Protein AF-A0A7U9SNI1-F1 (afdb_monomer)

Radius of gyration: 19.3 Å; Cα contacts (8 Å, |Δi|>4): 144; chains: 1; bounding box: 57×35×51 Å

Mean predicted aligned error: 5.23 Å

Secondary structure (DSSP, 8-state):
----EEEEEEESSSSEEEEEEEETTEEEEEEEEEEEEPPTT---EEEEETTEEE-S-HHHHHHHHHT-TTHHHH-HHHHHHHHHHHHHHHHPPP-PPPP--

Structure (mmCIF, N/CA/C/O backbone):
data_AF-A0A7U9SNI1-F1
#
_entry.id   AF-A0A7U9SNI1-F1
#
loop_
_atom_site.group_PDB
_atom_site.id
_atom_site.type_symbol
_atom_site.label_atom_id
_atom_site.label_alt_id
_atom_site.label_comp_id
_atom_site.label_asym_id
_atom_site.label_entity_id
_atom_site.label_seq_id
_atom_site.pdbx_PDB_ins_code
_atom_site.Cartn_x
_atom_site.Cartn_y
_atom_site.Cartn_z
_atom_site.occupancy
_atom_site.B_iso_or_equiv
_atom_site.auth_seq_id
_atom_site.auth_comp_id
_atom_site.auth_asym_id
_atom_site.auth_atom_id
_atom_site.pdbx_PDB_model_num
ATOM 1 N N . MET A 1 1 ? -20.206 4.706 6.339 1.00 72.19 1 MET A N 1
ATOM 2 C CA . MET A 1 1 ? -18.730 4.609 6.275 1.00 72.19 1 MET A CA 1
ATOM 3 C C . MET A 1 1 ? -18.272 4.088 4.910 1.00 72.19 1 MET A C 1
ATOM 5 O O . MET A 1 1 ? -18.885 3.163 4.384 1.00 72.19 1 MET A O 1
ATOM 9 N N . LYS A 1 2 ? -17.182 4.638 4.345 1.00 81.94 2 LYS A N 1
ATOM 10 C CA . LYS A 1 2 ? -16.434 4.057 3.208 1.00 81.94 2 LYS A CA 1
ATOM 11 C C . LYS A 1 2 ? -15.071 3.585 3.724 1.00 81.94 2 LYS A C 1
ATOM 13 O O . LYS A 1 2 ? -14.341 4.393 4.281 1.00 81.94 2 LYS A O 1
ATOM 18 N N . LEU A 1 3 ? -14.734 2.310 3.529 1.00 90.06 3 LEU A N 1
ATOM 19 C CA . LEU A 1 3 ? -13.382 1.803 3.775 1.00 90.06 3 LEU A CA 1
ATOM 20 C C . LEU A 1 3 ? -12.540 1.965 2.507 1.00 90.06 3 LEU A C 1
ATOM 22 O O . LEU A 1 3 ? -12.929 1.486 1.440 1.00 90.06 3 LEU A O 1
ATOM 26 N N . GLU 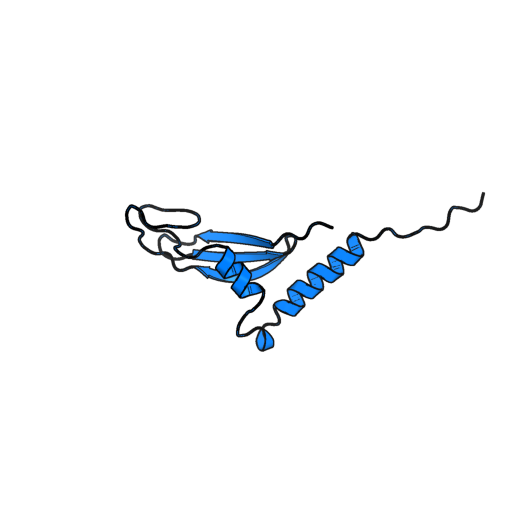A 1 4 ? -11.391 2.618 2.624 1.00 96.19 4 GLU A N 1
ATOM 27 C CA . GLU A 1 4 ? -10.449 2.821 1.528 1.00 96.19 4 GLU A CA 1
ATOM 28 C C . GLU A 1 4 ? -9.045 2.380 1.945 1.00 96.19 4 GLU A C 1
ATOM 30 O O . GLU A 1 4 ? -8.533 2.812 2.975 1.00 96.19 4 GLU A O 1
ATOM 35 N N . ILE A 1 5 ? -8.424 1.520 1.133 1.00 98.00 5 ILE A N 1
ATOM 36 C CA . ILE A 1 5 ? -7.007 1.171 1.254 1.00 98.00 5 ILE A CA 1
ATOM 37 C C . ILE A 1 5 ? -6.302 1.704 0.012 1.00 98.00 5 ILE A C 1
ATOM 39 O O . ILE A 1 5 ? -6.620 1.301 -1.107 1.00 98.00 5 ILE A O 1
ATOM 43 N N . GLU A 1 6 ? -5.352 2.607 0.211 1.00 98.25 6 GLU A N 1
ATOM 44 C CA . GLU A 1 6 ? -4.651 3.313 -0.859 1.00 98.25 6 GLU A CA 1
ATOM 45 C C . GLU A 1 6 ? -3.159 2.968 -0.830 1.00 98.25 6 GLU A C 1
ATOM 47 O O . GLU A 1 6 ? -2.527 2.989 0.226 1.00 98.25 6 GLU A O 1
ATOM 52 N N . VAL A 1 7 ? -2.574 2.681 -1.995 1.00 98.44 7 VAL A N 1
ATOM 53 C CA . VAL A 1 7 ? -1.123 2.528 -2.153 1.00 98.44 7 VAL A CA 1
ATOM 54 C C . VAL A 1 7 ? -0.571 3.772 -2.840 1.00 98.44 7 VAL A C 1
ATOM 56 O O . VAL A 1 7 ? -0.911 4.062 -3.985 1.00 98.44 7 VAL A O 1
ATOM 59 N N . ARG A 1 8 ? 0.323 4.489 -2.158 1.00 97.94 8 ARG A N 1
ATOM 60 C CA . ARG A 1 8 ? 1.050 5.640 -2.705 1.00 97.94 8 ARG A CA 1
ATOM 61 C C . ARG A 1 8 ? 2.490 5.251 -2.992 1.00 97.94 8 ARG A C 1
ATOM 63 O O . ARG A 1 8 ? 3.244 4.914 -2.079 1.00 97.94 8 ARG A O 1
ATOM 70 N N . ARG A 1 9 ? 2.877 5.311 -4.265 1.00 97.06 9 ARG A N 1
ATOM 71 C CA . ARG A 1 9 ? 4.247 5.023 -4.709 1.00 97.06 9 ARG A CA 1
ATOM 72 C C . ARG A 1 9 ? 5.120 6.262 -4.591 1.00 97.06 9 ARG A C 1
ATOM 74 O O . ARG A 1 9 ? 4.710 7.354 -4.973 1.00 97.06 9 ARG A O 1
ATOM 81 N N . ILE A 1 10 ? 6.324 6.073 -4.074 1.00 95.12 10 ILE A N 1
ATOM 82 C CA . ILE A 1 10 ? 7.326 7.112 -3.859 1.00 95.12 10 ILE A CA 1
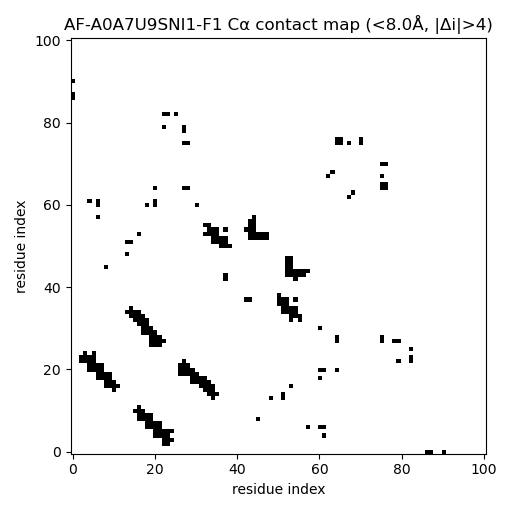ATOM 83 C C . ILE A 1 10 ? 8.545 6.735 -4.696 1.00 95.12 10 ILE A C 1
ATOM 85 O O . ILE A 1 10 ? 9.012 5.598 -4.637 1.00 95.12 10 ILE A O 1
ATOM 89 N N . ARG A 1 11 ? 9.055 7.680 -5.492 1.00 93.31 11 ARG A N 1
ATOM 90 C CA . ARG A 1 11 ? 10.206 7.457 -6.371 1.00 93.31 11 ARG A CA 1
ATOM 91 C C . ARG A 1 11 ? 11.349 8.394 -5.994 1.00 93.31 11 ARG A C 1
ATOM 93 O O . ARG A 1 11 ? 11.302 9.579 -6.308 1.00 93.31 11 ARG A O 1
ATOM 100 N N . GLN A 1 12 ? 12.366 7.867 -5.310 1.00 89.81 12 GLN A N 1
ATOM 101 C CA . GLN A 1 12 ? 13.552 8.643 -4.921 1.00 89.81 12 GLN A CA 1
ATOM 102 C C . GLN A 1 12 ? 14.616 8.684 -6.021 1.00 89.81 12 GLN A C 1
ATOM 104 O O . GLN A 1 12 ? 15.355 9.660 -6.129 1.00 89.81 12 GLN A O 1
ATOM 109 N N . SER A 1 13 ? 14.732 7.623 -6.825 1.00 90.06 13 SER A N 1
ATOM 110 C CA . SER A 1 13 ? 15.711 7.549 -7.912 1.00 90.06 13 SER A CA 1
ATOM 111 C C . SER A 1 13 ? 15.224 6.664 -9.056 1.00 90.06 13 SER A C 1
ATOM 113 O O . SER A 1 13 ? 14.151 6.066 -9.000 1.00 90.06 13 SER A O 1
ATOM 115 N N . VAL A 1 14 ? 16.015 6.551 -10.125 1.00 92.44 14 VAL A N 1
ATOM 116 C CA . VAL A 1 14 ? 15.666 5.698 -11.271 1.00 92.44 14 VAL A CA 1
ATOM 117 C C . VAL A 1 14 ? 15.549 4.227 -10.871 1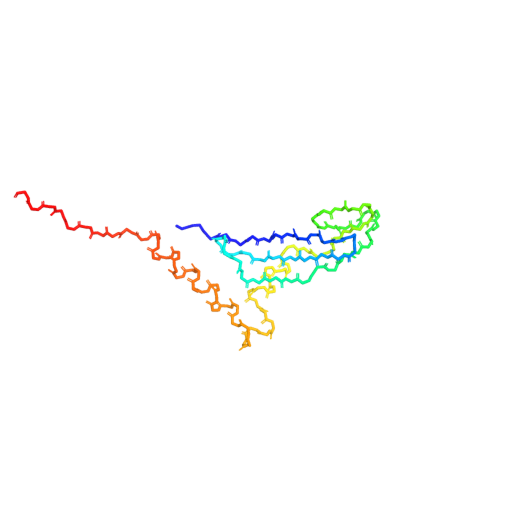.00 92.44 14 VAL A C 1
ATOM 119 O O . VAL A 1 14 ? 14.725 3.542 -11.463 1.00 92.44 14 VAL A O 1
ATOM 122 N N . THR A 1 15 ? 16.299 3.760 -9.870 1.00 93.62 15 THR A N 1
ATOM 123 C CA . THR A 1 15 ? 16.397 2.336 -9.497 1.00 93.62 15 THR A CA 1
ATOM 124 C C . THR A 1 15 ? 15.909 2.032 -8.080 1.00 93.62 15 THR A C 1
ATOM 126 O O . THR A 1 15 ? 15.995 0.890 -7.647 1.00 93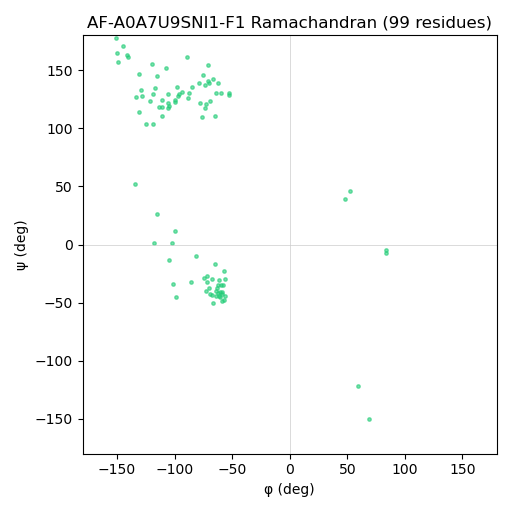.62 15 THR A O 1
ATOM 129 N N . GLN A 1 16 ? 15.422 3.026 -7.335 1.00 93.69 16 GLN A N 1
ATOM 130 C CA . GLN A 1 16 ? 14.907 2.844 -5.976 1.00 93.69 16 GLN A CA 1
ATOM 131 C C . GLN A 1 16 ? 13.529 3.484 -5.856 1.00 93.69 16 GLN A C 1
ATOM 133 O O . GLN A 1 16 ? 13.329 4.626 -6.283 1.00 93.69 16 GLN A O 1
ATOM 138 N N . GLY A 1 17 ? 12.600 2.743 -5.264 1.00 95.81 17 GLY A N 1
ATOM 139 C CA . GLY A 1 17 ? 11.263 3.210 -4.957 1.00 95.81 17 GLY A CA 1
ATOM 140 C C . GLY A 1 17 ? 10.749 2.619 -3.654 1.00 95.81 17 GLY A C 1
ATOM 141 O O . GLY A 1 17 ? 11.335 1.709 -3.064 1.00 95.81 17 GLY A O 1
ATOM 142 N N . GLU A 1 18 ? 9.620 3.153 -3.219 1.00 97.69 18 GLU A N 1
ATOM 143 C CA . GLU A 1 18 ? 8.882 2.688 -2.055 1.00 97.69 18 GLU A CA 1
ATOM 144 C C . GLU A 1 18 ? 7.377 2.729 -2.334 1.00 97.69 18 GLU A C 1
ATOM 146 O O . GLU A 1 18 ? 6.900 3.440 -3.221 1.00 97.69 18 GLU A O 1
ATOM 151 N N . ALA A 1 19 ? 6.614 1.985 -1.540 1.00 98.25 19 ALA A N 1
ATOM 152 C CA . ALA A 1 19 ? 5.159 1.992 -1.565 1.00 98.25 19 ALA A CA 1
ATOM 153 C C . ALA A 1 19 ? 4.619 2.141 -0.140 1.00 98.25 19 ALA A C 1
ATOM 155 O O . ALA A 1 19 ? 4.797 1.259 0.702 1.00 98.25 19 ALA A O 1
ATOM 156 N N . ALA A 1 20 ? 3.963 3.265 0.136 1.00 98.44 20 ALA A N 1
ATOM 157 C CA . ALA A 1 20 ? 3.279 3.519 1.395 1.00 98.44 20 ALA A CA 1
ATOM 158 C C . ALA A 1 20 ? 1.807 3.112 1.283 1.00 98.44 20 ALA A C 1
ATOM 160 O O . ALA A 1 20 ? 1.132 3.495 0.330 1.00 98.44 20 ALA A O 1
ATOM 161 N N . VAL A 1 21 ? 1.309 2.353 2.256 1.00 98.56 21 VAL A N 1
ATOM 162 C CA . VAL A 1 21 ? -0.089 1.914 2.304 1.00 98.56 21 VAL A CA 1
ATOM 163 C C . VAL A 1 21 ? -0.833 2.706 3.369 1.00 98.56 21 VAL A C 1
ATOM 165 O O . VAL A 1 21 ? -0.384 2.814 4.516 1.00 98.56 21 VAL A O 1
ATOM 168 N N . TYR A 1 22 ? -1.971 3.254 2.966 1.00 98.56 22 TYR A N 1
ATOM 169 C CA . TYR A 1 22 ? -2.856 4.070 3.778 1.00 98.56 22 TYR A CA 1
ATOM 170 C C . TYR A 1 22 ? -4.194 3.360 3.956 1.00 98.56 22 TYR A C 1
ATOM 172 O O . TYR A 1 22 ? -4.675 2.714 3.026 1.00 98.56 22 TYR A O 1
ATOM 180 N N . VAL A 1 23 ? -4.805 3.513 5.127 1.00 98.19 23 VAL A N 1
ATOM 181 C CA . VAL A 1 23 ? -6.184 3.091 5.399 1.00 98.19 23 VAL A CA 1
ATOM 182 C C . VAL A 1 23 ? -6.963 4.325 5.828 1.00 98.19 23 VAL A C 1
ATOM 184 O O . VAL A 1 23 ? -6.539 5.020 6.746 1.00 98.19 23 VAL A O 1
ATOM 187 N N . ASN A 1 24 ? -8.054 4.637 5.126 1.00 95.81 24 ASN A N 1
ATOM 188 C CA . ASN A 1 24 ? -8.867 5.843 5.334 1.00 95.81 24 ASN A CA 1
ATOM 189 C C . ASN A 1 24 ? -8.027 7.137 5.434 1.00 95.81 24 ASN A C 1
ATOM 191 O O . ASN A 1 24 ? -8.294 8.018 6.244 1.00 95.81 24 ASN A O 1
ATOM 195 N N . GLY A 1 25 ? -6.980 7.247 4.609 1.00 96.19 25 GLY A N 1
ATOM 196 C CA . GLY A 1 25 ? -6.087 8.410 4.576 1.00 96.19 25 GLY A CA 1
ATOM 197 C C . GLY A 1 25 ? -4.962 8.416 5.620 1.00 96.19 25 GLY A C 1
ATOM 198 O O . GLY A 1 25 ? -4.082 9.274 5.540 1.00 96.19 25 GLY A O 1
ATOM 199 N N . GLU A 1 26 ? -4.913 7.449 6.540 1.00 97.38 26 GLU A N 1
ATOM 200 C CA . GLU A 1 26 ? -3.860 7.325 7.556 1.00 97.38 26 GLU A CA 1
ATOM 201 C C . GLU A 1 26 ? -2.774 6.325 7.119 1.00 97.38 26 GLU A C 1
ATOM 203 O O . GLU A 1 26 ? -3.075 5.196 6.730 1.00 97.38 26 GLU A O 1
ATOM 208 N N . LYS A 1 27 ? -1.490 6.724 7.158 1.00 97.69 27 LYS A N 1
ATOM 209 C CA . LYS A 1 27 ? -0.369 5.860 6.734 1.00 97.69 27 LYS A CA 1
ATOM 210 C C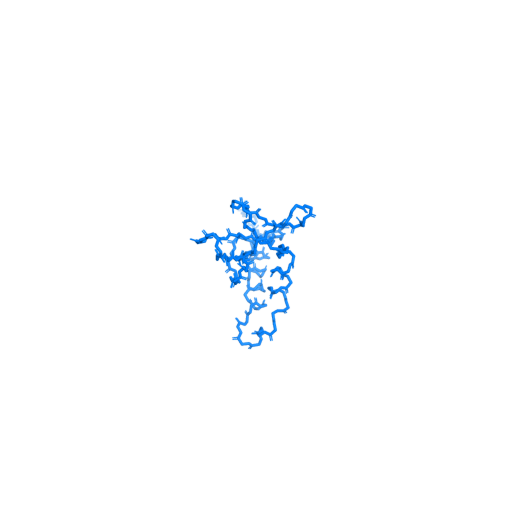 . LYS A 1 27 ? -0.133 4.755 7.759 1.00 97.69 27 LYS A C 1
ATOM 212 O O . LYS A 1 27 ? 0.241 5.053 8.891 1.00 97.69 27 LYS A O 1
ATOM 217 N N . VAL A 1 28 ? -0.221 3.493 7.344 1.00 98.12 28 VAL A N 1
ATOM 218 C CA . VAL A 1 28 ? -0.006 2.351 8.249 1.00 98.12 28 VAL A CA 1
ATOM 219 C C . VAL A 1 28 ? 1.402 1.773 8.120 1.00 98.12 28 VAL A C 1
ATOM 221 O O . VAL A 1 28 ? 2.073 1.517 9.125 1.00 98.12 28 VAL A O 1
ATOM 224 N N . ILE A 1 29 ? 1.869 1.587 6.885 1.00 98.12 29 ILE A N 1
ATOM 225 C CA . ILE A 1 29 ? 3.140 0.920 6.583 1.00 98.12 29 ILE A CA 1
ATOM 226 C C . ILE A 1 29 ? 3.770 1.480 5.307 1.00 98.12 29 ILE A C 1
ATOM 228 O O . ILE A 1 29 ? 3.087 2.043 4.453 1.00 98.12 29 ILE A O 1
ATOM 232 N N . GLN A 1 30 ? 5.085 1.325 5.183 1.00 97.88 30 GLN A N 1
ATOM 233 C CA . GLN A 1 30 ? 5.855 1.680 3.998 1.00 97.88 30 GLN A CA 1
ATOM 234 C C . GLN A 1 30 ? 6.807 0.537 3.656 1.00 97.88 30 GLN A C 1
ATOM 236 O O . GLN A 1 30 ? 7.554 0.071 4.513 1.00 97.88 30 GLN A O 1
ATOM 241 N N . PHE A 1 31 ? 6.751 0.083 2.409 1.00 97.56 31 PHE A N 1
ATOM 242 C CA . PHE A 1 31 ? 7.575 -0.994 1.876 1.00 97.56 31 PHE A CA 1
ATOM 243 C C . PHE A 1 31 ? 8.625 -0.443 0.919 1.00 97.56 31 PHE A C 1
ATOM 245 O O . PHE A 1 31 ? 8.372 0.537 0.220 1.00 97.56 31 PHE A O 1
ATOM 252 N N . GLY A 1 32 ? 9.756 -1.139 0.811 1.00 96.81 32 GLY A N 1
ATOM 253 C CA . GLY A 1 32 ? 10.618 -1.001 -0.359 1.00 96.81 32 GLY A CA 1
ATOM 254 C C . GLY A 1 32 ? 9.922 -1.535 -1.616 1.00 96.81 32 GLY A C 1
ATOM 255 O O . GLY A 1 32 ? 9.213 -2.546 -1.565 1.00 96.81 32 GLY A O 1
ATOM 256 N N . ASP A 1 33 ? 10.139 -0.860 -2.740 1.00 96.50 33 ASP A N 1
ATOM 257 C CA . ASP A 1 33 ? 9.666 -1.244 -4.068 1.00 96.50 33 ASP A CA 1
ATOM 258 C C . ASP A 1 33 ? 10.871 -1.318 -5.011 1.00 96.50 33 ASP A C 1
ATOM 260 O O . ASP A 1 33 ? 11.440 -0.298 -5.408 1.00 96.50 33 ASP A O 1
ATOM 264 N N . ASP A 1 34 ? 11.297 -2.545 -5.314 1.00 91.12 34 ASP A N 1
ATOM 265 C CA . ASP A 1 34 ? 12.434 -2.772 -6.198 1.00 91.12 34 ASP A CA 1
ATOM 266 C C . ASP A 1 34 ? 12.066 -2.378 -7.628 1.00 91.12 34 ASP A C 1
ATOM 268 O O . ASP A 1 34 ? 11.094 -2.869 -8.215 1.00 91.12 34 ASP A O 1
ATOM 272 N N . ILE A 1 35 ? 12.855 -1.469 -8.189 1.00 97.25 35 ILE A N 1
ATOM 273 C CA . ILE A 1 35 ? 12.623 -0.947 -9.522 1.00 97.25 35 ILE A CA 1
ATOM 274 C C . ILE A 1 35 ? 13.548 -1.660 -10.490 1.00 97.25 35 ILE A C 1
ATOM 276 O O . ILE A 1 35 ? 14.772 -1.608 -10.375 1.00 97.25 35 ILE A O 1
ATOM 280 N N . GLN A 1 36 ? 12.950 -2.250 -11.516 1.00 97.06 36 GLN A N 1
ATOM 281 C CA . GLN A 1 36 ? 13.648 -3.112 -12.453 1.00 97.06 36 GLN A CA 1
ATOM 282 C C . GLN A 1 36 ? 13.555 -2.563 -13.870 1.00 97.06 36 GLN A C 1
ATOM 284 O O . GLN A 1 36 ? 12.628 -1.828 -14.225 1.00 97.06 36 GLN A O 1
ATOM 289 N N . MET A 1 37 ? 14.527 -2.934 -14.700 1.00 97.31 37 MET A N 1
ATOM 290 C CA . MET A 1 37 ? 14.460 -2.641 -16.122 1.00 97.31 37 MET A CA 1
ATOM 291 C C . MET A 1 37 ? 13.424 -3.562 -16.778 1.00 97.31 37 MET A C 1
ATOM 293 O O . MET A 1 37 ? 13.581 -4.781 -16.772 1.00 97.31 37 MET A O 1
ATOM 297 N N . VAL A 1 38 ? 12.367 -2.983 -17.339 1.00 97.31 38 VAL A N 1
ATOM 298 C CA . VAL A 1 38 ? 11.253 -3.703 -17.960 1.00 97.31 38 VAL A CA 1
ATOM 299 C C . VAL A 1 38 ? 11.419 -3.778 -19.473 1.00 97.31 38 VAL A C 1
ATOM 301 O O . VAL A 1 38 ? 11.748 -2.789 -20.134 1.00 97.31 38 VAL A O 1
ATOM 304 N N . GLN A 1 39 ? 11.173 -4.963 -20.026 1.00 97.06 39 GLN A N 1
ATOM 305 C CA . GLN A 1 39 ? 11.284 -5.231 -21.461 1.00 97.06 39 GLN A CA 1
ATOM 306 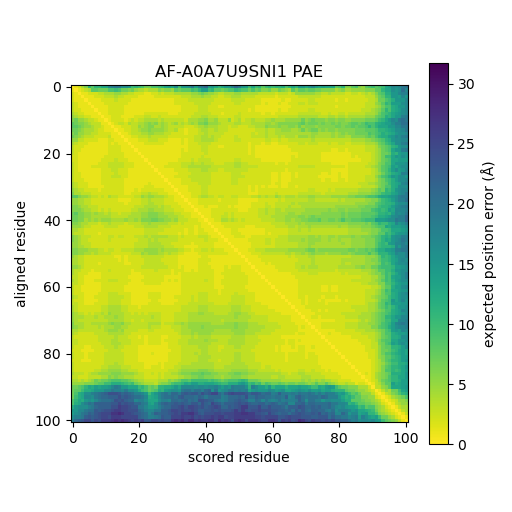C C . GLN A 1 39 ? 9.961 -4.955 -22.200 1.00 97.06 39 GLN A C 1
ATOM 308 O O . GLN A 1 39 ? 8.895 -4.915 -21.574 1.00 97.06 39 GLN A O 1
ATOM 313 N N . PRO A 1 40 ? 9.978 -4.773 -23.536 1.00 95.81 40 PRO A N 1
ATOM 314 C CA . PRO A 1 40 ? 8.752 -4.676 -24.325 1.00 95.81 40 PRO A CA 1
ATOM 315 C C . PRO A 1 40 ? 7.812 -5.865 -24.071 1.00 95.81 40 PRO A C 1
ATOM 317 O O . PRO A 1 40 ? 8.232 -7.018 -24.106 1.00 95.81 40 PRO A O 1
ATOM 320 N N . GLY A 1 41 ? 6.537 -5.580 -23.797 1.00 95.06 41 GLY A N 1
ATOM 321 C CA . GLY A 1 41 ? 5.520 -6.595 -23.489 1.00 95.06 41 GLY A CA 1
ATOM 322 C C . GLY A 1 41 ? 5.473 -7.060 -22.027 1.00 95.06 41 GLY A C 1
ATOM 323 O O . GLY A 1 41 ? 4.539 -7.768 -21.652 1.00 95.06 41 GLY A O 1
ATOM 324 N N . GLN A 1 42 ? 6.418 -6.645 -21.178 1.00 96.62 42 GLN A N 1
ATOM 325 C CA . GLN A 1 42 ? 6.389 -6.953 -19.749 1.00 96.62 42 GLN A CA 1
ATOM 326 C C . GLN A 1 42 ? 5.417 -6.028 -19.000 1.00 96.62 42 GLN A C 1
ATOM 328 O O . GLN A 1 42 ? 5.363 -4.822 -19.250 1.00 96.62 42 GLN A O 1
ATOM 333 N N . LYS A 1 43 ? 4.659 -6.590 -18.049 1.00 96.62 43 LYS A N 1
ATOM 334 C CA . LYS A 1 43 ? 3.812 -5.802 -17.144 1.00 96.62 43 LYS A CA 1
ATOM 335 C C . LYS A 1 43 ? 4.674 -5.004 -16.168 1.00 96.62 43 LYS A C 1
ATOM 337 O O . LYS A 1 43 ? 5.640 -5.529 -15.619 1.00 96.62 43 LYS A O 1
ATOM 342 N N . TYR A 1 44 ? 4.271 -3.766 -15.927 1.00 97.06 44 TYR A N 1
ATOM 343 C CA . TYR A 1 44 ? 4.859 -2.891 -14.925 1.00 97.06 44 TYR A CA 1
ATOM 344 C C . TYR A 1 44 ? 3.757 -2.086 -14.236 1.00 97.06 44 TYR A C 1
ATOM 346 O O . TYR A 1 44 ? 2.637 -2.001 -14.745 1.00 97.06 44 TYR A O 1
ATOM 354 N N . TYR A 1 45 ? 4.078 -1.513 -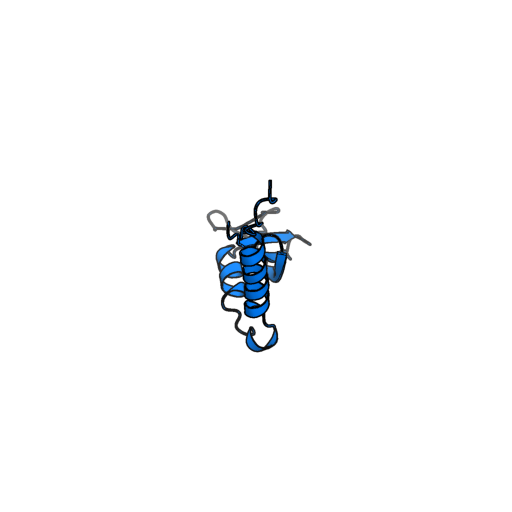13.082 1.00 96.00 45 TYR A N 1
ATOM 355 C CA . TYR A 1 45 ? 3.138 -0.776 -12.249 1.00 96.00 45 TYR A CA 1
ATOM 356 C C . TYR A 1 45 ? 3.721 0.576 -11.845 1.00 96.00 45 TYR A C 1
ATOM 358 O O . TYR A 1 45 ? 4.930 0.719 -11.651 1.00 96.00 45 TYR A O 1
ATOM 366 N N . GLY A 1 46 ? 2.841 1.569 -11.719 1.00 92.44 46 GLY A N 1
ATOM 367 C CA . GLY A 1 46 ? 3.221 2.942 -11.411 1.00 92.44 46 GLY A CA 1
ATOM 368 C C . GLY A 1 46 ? 3.980 3.634 -12.546 1.00 92.44 46 GLY A C 1
ATOM 369 O O . GLY A 1 46 ? 3.775 3.361 -13.731 1.00 92.44 46 GLY A O 1
ATOM 370 N N . GLU A 1 47 ? 4.845 4.568 -12.163 1.00 92.88 47 GLU A N 1
ATOM 371 C CA . GLU A 1 47 ? 5.635 5.374 -13.088 1.00 92.88 47 GLU A CA 1
ATOM 372 C C . GLU A 1 47 ? 6.775 4.570 -13.737 1.00 92.88 47 GLU A C 1
ATOM 374 O O . GLU A 1 47 ? 7.512 3.824 -13.079 1.00 92.88 47 GLU A O 1
ATOM 379 N N . LYS A 1 48 ? 6.954 4.783 -15.046 1.00 94.94 48 LYS A N 1
ATOM 380 C CA . LYS A 1 48 ? 8.070 4.257 -15.833 1.00 94.94 48 LYS A CA 1
ATOM 381 C C . LYS A 1 48 ? 8.995 5.400 -16.250 1.00 94.94 48 LYS A C 1
ATOM 383 O O . LYS A 1 48 ? 8.591 6.268 -17.017 1.00 94.94 48 LYS A O 1
ATOM 388 N N . ILE A 1 49 ? 10.248 5.353 -15.798 1.00 94.38 49 ILE A N 1
ATOM 389 C CA . ILE A 1 49 ? 11.289 6.336 -16.133 1.00 94.38 49 ILE A CA 1
ATOM 390 C C . ILE A 1 49 ? 12.324 5.652 -17.028 1.00 94.38 49 ILE A C 1
ATOM 392 O O . ILE A 1 49 ? 13.043 4.748 -16.598 1.00 94.38 49 ILE A O 1
ATOM 396 N N . GLY A 1 50 ? 12.382 6.042 -18.302 1.00 94.00 50 GLY A N 1
ATOM 397 C CA . GLY A 1 50 ? 13.139 5.293 -19.307 1.00 94.00 50 GLY A CA 1
ATOM 398 C C . GLY A 1 50 ? 12.606 3.862 -19.412 1.00 94.00 50 GLY A C 1
ATOM 399 O O . GLY A 1 50 ? 11.420 3.663 -19.655 1.00 94.00 50 GLY A O 1
ATOM 400 N N . ASN A 1 51 ? 13.461 2.865 -19.181 1.00 96.69 51 ASN A N 1
ATOM 401 C CA . ASN A 1 51 ? 13.047 1.460 -19.107 1.00 96.69 51 ASN A CA 1
ATOM 402 C C . ASN A 1 51 ? 12.881 0.944 -17.671 1.00 96.69 51 ASN A C 1
ATOM 404 O O . ASN A 1 51 ? 12.739 -0.256 -17.502 1.00 96.69 51 ASN A O 1
ATOM 408 N N . TRP A 1 52 ? 12.882 1.800 -16.647 1.00 97.75 52 TRP A N 1
ATOM 409 C CA . TRP A 1 52 ? 12.849 1.380 -15.243 1.00 97.75 52 TRP A CA 1
ATOM 410 C C . TRP A 1 52 ? 11.485 1.615 -14.594 1.00 97.75 52 TRP A C 1
ATOM 412 O O . TRP A 1 52 ? 11.019 2.756 -14.508 1.00 97.75 52 TRP A O 1
ATOM 422 N N . ALA A 1 53 ? 10.865 0.551 -14.089 1.00 97.44 53 ALA A N 1
ATOM 423 C CA . ALA A 1 53 ? 9.564 0.595 -13.425 1.00 97.44 53 ALA A CA 1
ATOM 424 C C . ALA A 1 53 ? 9.441 -0.500 -12.355 1.00 97.44 53 ALA A C 1
ATOM 426 O O . ALA A 1 53 ? 10.220 -1.454 -12.337 1.00 97.44 53 ALA A O 1
ATOM 427 N N . SER A 1 54 ? 8.451 -0.373 -11.471 1.00 97.12 54 SER A N 1
ATOM 428 C CA . SER A 1 54 ? 8.116 -1.459 -10.548 1.00 97.12 54 SER A CA 1
ATOM 429 C C . SER A 1 54 ? 7.463 -2.607 -11.311 1.00 97.12 54 SER A C 1
ATOM 431 O O . SER A 1 54 ? 6.633 -2.398 -12.199 1.00 97.12 54 SER A O 1
ATOM 433 N N . THR A 1 55 ? 7.808 -3.834 -10.940 1.00 96.69 55 THR A N 1
ATOM 434 C CA . THR A 1 55 ? 7.162 -5.058 -11.434 1.00 96.69 55 THR A CA 1
ATOM 435 C C . THR A 1 55 ? 6.176 -5.641 -10.419 1.00 96.69 55 THR A C 1
ATOM 437 O O . THR A 1 55 ? 5.528 -6.650 -10.700 1.00 96.69 55 THR A O 1
ATOM 440 N N . LYS A 1 56 ? 6.005 -4.984 -9.263 1.00 97.06 56 LYS A N 1
ATOM 441 C CA . LYS A 1 56 ? 5.170 -5.448 -8.155 1.00 97.06 56 LYS A CA 1
ATOM 442 C C . LYS A 1 56 ? 3.802 -4.752 -8.158 1.00 97.06 56 LYS A C 1
ATOM 444 O O . LYS A 1 56 ? 3.772 -3.524 -8.105 1.00 97.06 56 LYS A O 1
ATOM 449 N N . PRO A 1 57 ? 2.670 -5.477 -8.222 1.00 97.31 57 PRO A N 1
ATOM 450 C CA . PRO A 1 57 ? 1.334 -4.877 -8.202 1.00 97.31 57 PRO A CA 1
ATOM 451 C C . PRO A 1 57 ? 0.971 -4.305 -6.827 1.00 97.31 57 PRO A C 1
ATOM 453 O O . PRO A 1 57 ? 1.416 -4.814 -5.800 1.00 97.31 57 PRO A O 1
ATOM 456 N N . ASP A 1 58 ? 0.074 -3.315 -6.792 1.00 97.94 58 ASP A N 1
ATOM 457 C CA . ASP A 1 58 ? -0.386 -2.691 -5.537 1.00 97.94 58 ASP A CA 1
ATOM 458 C C . ASP A 1 58 ? -1.005 -3.701 -4.559 1.00 97.94 58 ASP A C 1
ATOM 460 O O . ASP A 1 58 ? -0.788 -3.629 -3.349 1.00 97.94 58 ASP A O 1
ATOM 464 N N . ALA A 1 59 ? -1.698 -4.710 -5.096 1.00 97.69 59 ALA A N 1
ATOM 465 C CA . ALA A 1 59 ? -2.290 -5.795 -4.320 1.00 97.69 59 ALA A CA 1
ATOM 466 C C . ALA A 1 59 ? -1.269 -6.552 -3.451 1.00 97.69 59 ALA A C 1
ATOM 468 O O . ALA A 1 59 ? -1.630 -7.029 -2.377 1.00 97.69 59 ALA A O 1
ATOM 469 N N . ASP A 1 60 ? 0.003 -6.638 -3.858 1.00 98.00 60 ASP A N 1
ATOM 470 C CA . ASP A 1 60 ? 1.026 -7.282 -3.031 1.00 98.00 60 ASP A CA 1
ATOM 471 C C . ASP A 1 60 ? 1.403 -6.446 -1.804 1.00 98.00 60 ASP A C 1
ATOM 473 O O . ASP A 1 60 ? 1.707 -7.018 -0.757 1.00 98.00 60 ASP A O 1
ATOM 477 N N . PHE A 1 61 ? 1.364 -5.114 -1.900 1.00 98.19 61 PHE A N 1
ATOM 478 C CA . PHE A 1 61 ? 1.589 -4.236 -0.749 1.00 98.19 61 PHE A CA 1
ATOM 479 C C . PHE A 1 61 ? 0.392 -4.259 0.202 1.00 98.19 61 PHE A C 1
ATOM 481 O O . PHE A 1 61 ? 0.580 -4.346 1.412 1.00 98.19 61 PHE A O 1
ATOM 488 N N . VAL A 1 62 ? -0.834 -4.282 -0.333 1.00 98.31 62 VAL A N 1
ATOM 489 C CA . VAL A 1 62 ? -2.051 -4.453 0.479 1.00 98.31 62 VAL A CA 1
ATOM 490 C C . VAL A 1 62 ? -2.040 -5.803 1.199 1.00 98.31 62 VAL A C 1
ATOM 492 O O . VAL A 1 62 ? -2.289 -5.865 2.399 1.00 98.31 62 VAL A O 1
ATOM 495 N N . LYS A 1 63 ? -1.669 -6.886 0.506 1.00 98.00 63 LYS A N 1
ATOM 496 C CA . LYS A 1 63 ? -1.482 -8.207 1.122 1.00 98.00 63 LYS A CA 1
ATOM 497 C C . LYS A 1 63 ? -0.427 -8.165 2.232 1.00 98.00 63 LYS A C 1
ATOM 499 O O . LYS A 1 63 ? -0.638 -8.740 3.293 1.00 98.00 63 LYS A O 1
ATOM 504 N N . GLY A 1 64 ? 0.684 -7.466 1.994 1.00 97.38 64 GLY A N 1
ATOM 505 C CA . GLY A 1 64 ? 1.735 -7.263 2.988 1.00 97.38 64 GLY A CA 1
ATOM 506 C C . GLY A 1 64 ? 1.262 -6.497 4.222 1.00 97.38 64 GLY A C 1
ATOM 507 O O . GLY A 1 64 ? 1.717 -6.808 5.312 1.00 97.38 64 GLY A O 1
ATOM 508 N N . LEU A 1 65 ? 0.352 -5.531 4.074 1.00 97.69 65 LEU A N 1
ATOM 509 C CA . LEU A 1 65 ? -0.272 -4.834 5.201 1.00 97.69 65 LEU A CA 1
ATOM 510 C C . LEU A 1 65 ? -1.171 -5.778 6.016 1.00 97.69 65 LEU A C 1
ATOM 512 O O . LEU A 1 65 ? -1.057 -5.824 7.235 1.00 97.69 65 LEU A O 1
ATOM 516 N N . LEU A 1 66 ? -2.068 -6.509 5.349 1.00 96.69 66 LEU A N 1
ATOM 517 C CA . LEU A 1 66 ? -3.114 -7.296 6.018 1.00 96.69 66 LEU A CA 1
ATOM 518 C C . LEU A 1 66 ? -2.591 -8.578 6.680 1.00 96.69 66 LEU A C 1
ATOM 520 O O . LEU A 1 66 ? -3.167 -9.034 7.663 1.00 96.69 66 LEU A O 1
ATOM 524 N N . TRP A 1 67 ? -1.518 -9.161 6.141 1.00 96.88 67 TRP A N 1
ATOM 525 C CA . TRP A 1 67 ? -0.932 -10.415 6.623 1.00 96.88 67 TRP A CA 1
ATOM 526 C C . TRP A 1 67 ? 0.589 -10.300 6.713 1.00 96.88 67 TRP A C 1
ATOM 528 O O . TRP A 1 67 ? 1.328 -11.102 6.133 1.00 96.88 67 TRP A O 1
ATOM 538 N N . HIS A 1 68 ? 1.070 -9.256 7.389 1.00 96.75 68 HIS A N 1
ATOM 539 C CA . HIS A 1 68 ? 2.503 -9.022 7.507 1.00 96.75 68 HIS A CA 1
ATOM 540 C C . HIS A 1 68 ? 3.175 -10.172 8.286 1.00 96.75 68 HIS A C 1
ATOM 542 O O . HIS A 1 68 ? 2.740 -10.493 9.390 1.00 96.75 68 HIS A O 1
ATOM 548 N N . PRO A 1 69 ? 4.271 -10.778 7.790 1.00 96.25 69 PRO A N 1
ATOM 549 C CA . PRO A 1 69 ? 4.914 -11.919 8.460 1.00 96.25 69 PRO A CA 1
ATOM 550 C C . PRO A 1 69 ? 5.521 -11.576 9.829 1.00 96.25 69 PRO A C 1
ATOM 552 O O . PRO A 1 69 ? 5.825 -12.467 10.611 1.00 96.25 69 PRO A O 1
ATOM 555 N N . PHE A 1 70 ? 5.712 -10.286 10.104 1.00 95.69 70 PHE A N 1
ATOM 556 C CA . PHE A 1 70 ? 6.237 -9.767 11.369 1.00 95.69 70 PHE A CA 1
ATOM 557 C C . PHE A 1 70 ? 5.202 -8.923 12.123 1.00 95.69 70 PHE A C 1
ATOM 559 O O . PHE A 1 70 ? 5.571 -8.003 12.851 1.00 95.69 70 PHE A O 1
ATOM 566 N N . ASP A 1 71 ? 3.911 -9.169 11.895 1.00 96.56 71 ASP A N 1
ATOM 567 C CA . ASP A 1 71 ? 2.847 -8.411 12.555 1.00 96.56 71 ASP A CA 1
ATOM 568 C C . ASP A 1 71 ? 2.907 -8.533 14.084 1.00 96.56 71 ASP A C 1
ATOM 570 O O . ASP A 1 71 ? 2.748 -7.530 14.765 1.00 96.56 71 ASP A O 1
ATOM 574 N N . ASP A 1 72 ? 3.303 -9.692 14.617 1.00 96.38 72 ASP A N 1
ATOM 575 C CA . ASP A 1 72 ? 3.503 -9.899 16.062 1.00 96.38 72 ASP A CA 1
ATOM 576 C C . ASP A 1 72 ? 4.509 -8.923 16.699 1.00 96.38 72 ASP A C 1
ATOM 578 O O . ASP A 1 72 ? 4.487 -8.713 17.908 1.00 96.38 72 ASP A O 1
ATOM 582 N N . MET A 1 73 ? 5.418 -8.350 15.903 1.00 96.44 73 MET A N 1
ATOM 583 C CA . MET A 1 73 ? 6.428 -7.398 16.371 1.00 96.44 73 MET A CA 1
ATOM 584 C C . MET A 1 73 ? 6.067 -5.944 16.047 1.00 96.44 73 MET A C 1
ATOM 586 O O . MET A 1 73 ? 6.430 -5.035 16.792 1.00 96.44 73 MET A O 1
ATOM 590 N N . TYR A 1 74 ? 5.410 -5.702 14.910 1.00 94.06 74 TYR A N 1
ATOM 591 C CA . TYR A 1 74 ? 5.141 -4.348 14.412 1.00 94.06 74 TYR A CA 1
ATOM 592 C C . TYR A 1 74 ? 3.693 -3.880 14.592 1.00 94.06 74 TYR A C 1
ATOM 594 O O . TYR A 1 74 ? 3.432 -2.681 14.441 1.00 94.06 74 TYR A O 1
ATOM 602 N N . HIS A 1 75 ? 2.782 -4.797 14.915 1.00 96.38 75 HIS A N 1
ATOM 603 C CA . HIS A 1 75 ? 1.382 -4.546 15.245 1.00 96.38 75 HIS A CA 1
ATOM 604 C C . HIS A 1 75 ? 0.658 -3.708 14.177 1.00 96.38 75 HIS A C 1
ATOM 606 O O . HIS A 1 75 ? -0.011 -2.716 14.473 1.00 96.38 75 HIS A O 1
ATOM 612 N N . TYR A 1 76 ? 0.833 -4.047 12.896 1.00 97.06 76 TYR A N 1
ATOM 613 C CA . TYR A 1 76 ? 0.170 -3.344 11.798 1.00 97.06 76 TYR A CA 1
ATOM 614 C C . TYR A 1 76 ? -1.334 -3.619 11.783 1.00 97.06 76 TYR A C 1
ATOM 616 O O . TYR A 1 76 ? -2.106 -2.696 11.523 1.00 97.06 76 TYR A O 1
ATOM 624 N N . SER A 1 77 ? -1.757 -4.843 12.107 1.00 96.69 77 SER A N 1
ATOM 625 C CA . SER A 1 77 ? -3.177 -5.179 12.259 1.00 96.69 77 SER A CA 1
ATOM 626 C C . SER A 1 77 ? -3.859 -4.334 13.341 1.00 96.69 77 SER A C 1
ATOM 628 O O . SER A 1 77 ? -4.947 -3.811 13.099 1.00 96.69 77 SER A O 1
ATOM 630 N N . ASP A 1 78 ? -3.193 -4.093 14.474 1.00 97.69 78 ASP A N 1
ATOM 631 C CA . ASP A 1 78 ? -3.703 -3.230 15.547 1.00 97.69 78 ASP A CA 1
ATOM 632 C C . ASP A 1 78 ? -3.870 -1.775 15.086 1.00 97.69 78 ASP A C 1
ATOM 634 O O . ASP A 1 78 ? -4.860 -1.124 15.418 1.00 97.69 78 ASP A O 1
ATOM 638 N N . LYS A 1 79 ? -2.953 -1.263 14.253 1.00 97.00 79 LYS A N 1
ATOM 639 C CA . LYS A 1 79 ? -3.095 0.078 13.656 1.00 97.00 79 LYS A CA 1
ATOM 640 C C . LYS A 1 79 ? -4.300 0.160 12.725 1.00 97.00 79 LYS A C 1
ATOM 642 O O . LYS A 1 79 ? -5.050 1.129 12.789 1.00 97.00 79 LYS A O 1
ATOM 647 N N . VAL A 1 80 ? -4.500 -0.848 11.871 1.00 97.38 80 VAL A N 1
ATOM 648 C CA . VAL A 1 80 ? -5.688 -0.916 11.005 1.00 97.38 80 VAL A CA 1
ATOM 649 C C . VAL A 1 80 ? -6.951 -0.973 11.858 1.00 97.38 80 VAL A C 1
ATOM 651 O O . VAL A 1 80 ? -7.894 -0.231 11.597 1.00 97.38 80 VAL A O 1
ATOM 654 N N . LYS A 1 81 ? -6.957 -1.803 12.905 1.00 96.88 81 LYS A N 1
ATOM 655 C CA . LYS A 1 81 ? -8.077 -1.926 13.838 1.00 96.88 81 LYS A CA 1
ATOM 656 C C . LYS A 1 81 ? -8.433 -0.581 14.475 1.00 96.88 81 LYS A C 1
ATOM 658 O O . LYS A 1 81 ? -9.597 -0.201 14.423 1.00 96.88 81 LYS A O 1
ATOM 663 N N . ALA A 1 82 ? -7.450 0.166 14.975 1.00 96.31 82 ALA A N 1
ATOM 664 C CA . ALA A 1 82 ? -7.676 1.482 15.572 1.00 96.31 82 ALA A CA 1
ATOM 665 C C . ALA A 1 82 ? -8.301 2.486 14.583 1.00 96.31 82 ALA A C 1
ATOM 667 O O . ALA A 1 82 ? -9.218 3.225 14.939 1.00 96.31 82 ALA A O 1
ATOM 668 N N . ILE A 1 83 ? -7.858 2.485 13.319 1.00 96.06 83 ILE A N 1
ATOM 669 C CA . ILE A 1 83 ? -8.435 3.341 12.266 1.00 96.06 83 ILE A CA 1
ATOM 670 C C . ILE A 1 83 ? -9.898 2.964 11.994 1.00 96.06 83 ILE A C 1
ATOM 672 O O . ILE A 1 83 ? -10.746 3.838 11.793 1.00 96.06 83 ILE A O 1
ATOM 676 N N . LEU A 1 84 ? -10.214 1.666 11.993 1.00 94.44 84 LEU A N 1
ATOM 677 C CA . LEU A 1 84 ? -11.582 1.186 11.810 1.00 94.44 84 LEU A CA 1
ATOM 678 C C . LEU A 1 84 ? -12.477 1.550 12.998 1.00 94.44 84 LEU A C 1
ATOM 680 O O . LEU A 1 84 ? -13.590 2.010 12.772 1.00 94.44 84 LEU A O 1
ATOM 684 N N . GLU A 1 85 ? -11.998 1.387 14.232 1.00 93.88 85 GLU A N 1
ATOM 685 C CA . GLU A 1 85 ? -12.728 1.765 15.452 1.00 93.88 85 GLU A CA 1
ATOM 686 C C . GLU A 1 85 ? -13.074 3.256 15.448 1.00 93.88 85 GLU A C 1
ATOM 688 O O . GLU A 1 85 ? -14.244 3.612 15.573 1.00 93.88 85 GLU A O 1
ATOM 693 N N . LYS A 1 86 ? -12.093 4.118 15.158 1.00 92.12 86 LYS A N 1
ATOM 694 C CA . LYS A 1 86 ? -12.318 5.558 14.979 1.00 92.12 86 LYS A CA 1
ATOM 695 C C . LYS A 1 86 ? -13.368 5.849 13.902 1.00 92.12 86 LYS A C 1
ATOM 697 O O . LYS A 1 86 ? -14.265 6.659 14.100 1.00 92.12 86 LYS A O 1
ATOM 702 N N . SER A 1 87 ? -13.287 5.159 12.766 1.00 89.69 87 SER A N 1
ATOM 703 C CA . SER A 1 87 ? -14.242 5.362 11.672 1.00 89.69 87 SER A CA 1
ATOM 704 C C . SER A 1 87 ? -15.665 4.904 12.031 1.00 89.69 87 SER A C 1
ATOM 706 O O . SER A 1 87 ? -16.625 5.448 11.495 1.00 89.69 87 SER A O 1
ATOM 708 N N . ILE A 1 88 ? -15.816 3.904 12.909 1.00 89.06 88 ILE A N 1
ATOM 709 C CA . ILE A 1 88 ? -17.120 3.459 13.427 1.00 89.06 88 ILE A CA 1
ATOM 710 C C . ILE A 1 88 ? -17.722 4.529 14.342 1.00 89.06 88 ILE A C 1
ATOM 712 O O . ILE A 1 88 ? -18.915 4.808 14.240 1.00 89.06 88 ILE A O 1
ATOM 716 N N . GLU A 1 89 ? -16.912 5.137 15.211 1.00 85.75 89 GLU A N 1
ATOM 717 C CA . GLU A 1 89 ? -17.349 6.233 16.086 1.00 85.75 89 GLU A CA 1
ATOM 718 C C . GLU A 1 89 ? -17.800 7.460 15.278 1.00 85.75 89 GLU A C 1
ATOM 720 O O . GLU A 1 89 ? -18.834 8.051 15.582 1.00 85.75 89 GLU A O 1
ATOM 725 N N . GLU A 1 90 ? -17.067 7.806 14.216 1.00 84.25 90 GLU A N 1
ATOM 726 C CA . GLU A 1 90 ? -17.364 8.951 13.342 1.00 84.25 90 GLU A CA 1
ATOM 727 C C . GLU A 1 90 ? -18.593 8.742 12.433 1.00 84.25 90 GLU A C 1
ATOM 729 O O . GLU A 1 90 ? -19.245 9.714 12.054 1.00 84.25 90 GLU A O 1
ATOM 734 N N . ASP A 1 91 ? -18.928 7.496 12.072 1.00 78.44 91 ASP A N 1
ATOM 735 C CA . ASP A 1 91 ? -20.102 7.167 11.238 1.00 78.44 91 ASP A CA 1
ATOM 736 C C . ASP A 1 91 ? -21.414 7.108 12.047 1.00 78.44 91 ASP A C 1
ATOM 738 O O . ASP A 1 91 ? -22.503 7.014 11.476 1.00 78.44 91 ASP A O 1
ATOM 742 N N . GLY A 1 92 ? -21.321 7.150 13.379 1.00 69.38 92 GLY A N 1
ATOM 743 C CA . GLY A 1 92 ? -22.466 7.139 14.282 1.00 69.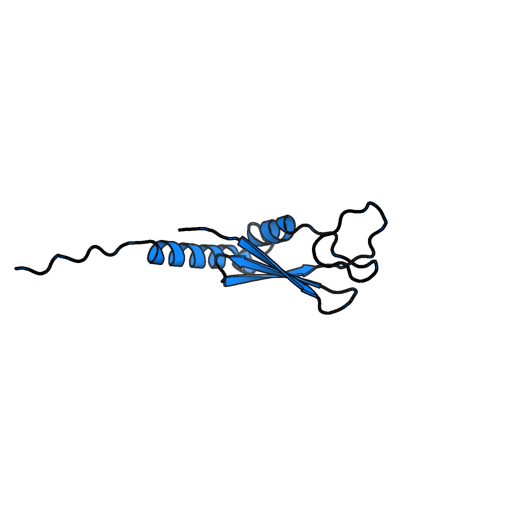38 92 GLY A CA 1
ATOM 744 C C . GLY A 1 92 ? -23.197 8.483 14.340 1.00 69.38 92 GLY A C 1
ATOM 745 O O . GLY A 1 92 ? -22.598 9.553 14.284 1.00 69.38 92 GLY A O 1
ATOM 746 N N . GLN A 1 93 ? -24.519 8.441 14.515 1.00 65.31 93 GLN A N 1
ATOM 747 C CA . GLN A 1 93 ? -25.295 9.609 14.935 1.00 65.31 93 GLN A CA 1
ATOM 748 C C . GLN A 1 93 ? -25.502 9.563 16.449 1.00 65.31 93 GLN A C 1
ATOM 750 O O . GLN A 1 93 ? -25.971 8.557 16.984 1.00 65.31 93 GLN A O 1
ATOM 755 N N . VAL A 1 94 ? -25.194 10.664 17.134 1.00 67.94 94 VAL A N 1
ATOM 756 C CA . VAL A 1 94 ? -25.578 10.852 18.536 1.00 67.94 94 VAL A CA 1
ATOM 757 C C . VAL A 1 94 ? -27.058 11.229 18.563 1.00 67.94 94 VAL A C 1
ATOM 759 O O . VAL A 1 94 ? -27.467 12.200 17.930 1.00 67.94 94 VAL A O 1
ATOM 762 N N . TRP A 1 95 ? -27.880 10.445 19.262 1.00 73.88 95 TRP A N 1
ATOM 763 C CA . TRP A 1 95 ? -29.266 10.825 19.520 1.00 73.88 95 TRP A CA 1
ATOM 764 C C . TRP A 1 95 ? -29.284 11.894 20.613 1.00 73.88 95 TRP A C 1
ATOM 766 O O . TRP A 1 95 ? -28.975 11.605 21.768 1.00 73.88 95 TRP A O 1
ATOM 776 N N . GLU A 1 96 ? -29.609 13.127 20.238 1.00 80.69 96 GLU A N 1
ATOM 777 C CA . GLU A 1 96 ? -29.816 14.219 21.187 1.00 80.69 96 GLU A CA 1
ATOM 778 C C . GLU A 1 96 ? -31.281 14.225 21.646 1.00 80.69 96 GLU A C 1
ATOM 780 O O . GLU A 1 96 ? -32.200 14.155 20.823 1.00 80.69 96 GLU A O 1
ATOM 785 N N . GLU A 1 97 ? -31.513 14.278 22.966 1.00 77.88 97 GLU A N 1
ATOM 786 C CA . GLU A 1 97 ? -32.866 14.458 23.503 1.00 77.88 97 GLU A CA 1
ATOM 787 C C . GLU A 1 97 ? -33.442 15.785 22.976 1.00 77.88 97 GLU A C 1
ATOM 789 O O . GLU A 1 97 ? -32.776 16.817 23.082 1.00 77.88 97 GLU A O 1
ATOM 794 N N . PRO A 1 98 ? -34.668 15.802 22.422 1.00 81.50 98 PRO A N 1
ATOM 795 C CA . PRO A 1 98 ? -35.272 17.042 21.953 1.00 81.50 98 PRO A CA 1
ATOM 796 C C . PRO A 1 98 ? -35.464 18.022 23.118 1.00 81.50 98 PRO A C 1
ATOM 798 O O . PRO A 1 98 ? -35.889 17.621 24.206 1.00 81.50 98 PRO A O 1
ATOM 801 N N . GLU A 1 99 ? -35.180 19.309 22.885 1.00 78.25 99 GLU A N 1
ATOM 802 C CA . GLU A 1 99 ? -35.421 20.363 23.875 1.00 78.25 99 GLU A CA 1
ATOM 803 C C . GLU A 1 99 ? -36.874 20.300 24.368 1.00 78.25 99 GLU A C 1
ATOM 805 O O . GLU A 1 99 ? -37.823 20.240 23.580 1.00 78.25 99 GLU A O 1
ATOM 810 N N . LYS A 1 100 ? -37.051 20.283 25.695 1.00 78.12 100 LYS A N 1
ATOM 811 C CA . LYS A 1 100 ? -38.378 20.327 26.317 1.00 78.12 100 LYS A CA 1
ATOM 812 C C . LYS A 1 100 ? -39.019 21.679 25.991 1.00 78.12 100 LYS A C 1
ATOM 814 O O . LYS A 1 100 ? -38.549 22.698 26.490 1.00 78.12 100 LYS A O 1
ATOM 819 N N . ILE A 1 101 ? -40.061 21.651 25.157 1.00 71.94 101 ILE A N 1
ATOM 820 C CA . ILE A 1 101 ? -40.935 22.793 24.833 1.00 71.94 101 ILE A CA 1
ATOM 821 C C . ILE A 1 101 ? -41.727 23.212 26.075 1.00 71.94 101 ILE A C 1
ATOM 823 O O . ILE A 1 101 ? -42.268 22.305 26.752 1.00 71.94 101 ILE A O 1
#

Foldseek 3Di:
DDWDKDWDKADPDLFWIKIFIDIPNHTLDMGTFGKDQADPPQDFDDDHDPRIGGNDDPVVVVVCQCPPVCCVPRVSVVVNVVVVVVVVVVVDDDDDDDPDD

pLDDT: mean 93.18, std 7.62, range [65.31, 98.56]

Solvent-accessible surface area (backbone atoms only — not comparable to full-atom values): 6245 Å² total; per-residue (Å²): 126,81,91,45,79,46,76,49,78,46,76,84,50,78,60,41,34,30,39,34,37,24,50,74,85,44,80,73,50,75,42,83,35,72,34,39,79,58,56,94,93,55,80,68,36,85,70,67,57,88,53,22,22,27,69,65,56,67,68,59,56,54,47,45,55,78,62,38,95,56,32,95,81,68,45,45,60,59,53,53,47,53,54,50,53,53,47,54,62,69,61,53,80,84,87,73,81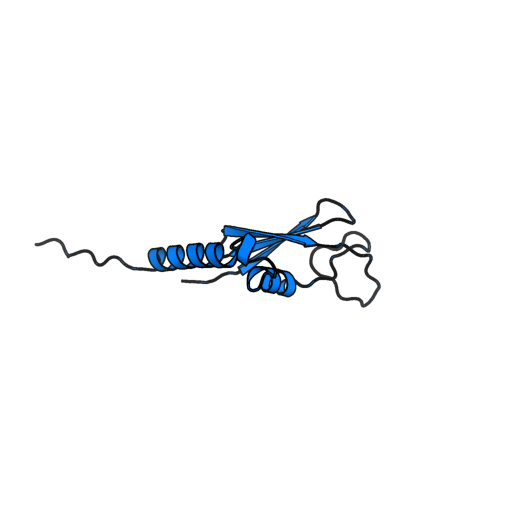,77,81,87,126

Sequence (101 aa):
MKLEIEVRRIRQSVTQGEAAVYVNGEKVIQFGDDIQMVQPGQKYYGEKIGNWASTKPDADFVKGLLWHPFDDMYHYSDKVKAILEKSIEEDGQVWEEPEKI

Nearest PDB structures (foldseek):
  1s60-assembly1_A-2  TM=3.556E-01  e=7.489E-01  Salmonella enterica subsp. enterica serovar Enteritidis
  9asm-assembly1_B  TM=3.437E-01  e=1.586E+00  Homo sapiens
  2vbq-assembly1_A  TM=3.231E-01  e=2.458E+00  Salmonella enterica